Protein AF-A0A0D7A4T4-F1 (afdb_monomer_lite)

Foldseek 3Di:
DCCVQQCPVLDPQLFFAWPDWDDDVVDIDTDGDDNDPPDKDQADPPDDPVQVVSNVVSQVVSVVSVHHPPDDDSRPDIGGDD

Sequence (82 aa):
MIYKKHLRKLQGDVLPRIISVYSHIGVHNVAFELPHDVFWVTASPDMPHVLKKRAIEALQKAHDAKVVHHRLRMSRILICAD

Radius of gyration: 13.7 Å; chains: 1; bounding box: 34×28×37 Å

Secondary structure (DSSP, 8-state):
-HIIIIITTTBTTTBPPEEEEEEETTEEEEEE--S-SS-EEE--TTS-HHHHHHHHHHHHHHHHTT---TT--GGG-EEEP-

Structure (mmCIF, N/CA/C/O backbone):
data_AF-A0A0D7A4T4-F1
#
_entry.id   AF-A0A0D7A4T4-F1
#
loop_
_atom_site.group_PDB
_atom_site.id
_atom_site.type_symbol
_atom_site.label_atom_id
_atom_site.label_alt_id
_atom_site.label_comp_id
_atom_site.label_asym_id
_atom_site.label_entity_id
_atom_site.label_seq_id
_atom_site.pdbx_PDB_ins_code
_atom_site.Cartn_x
_atom_site.Cartn_y
_atom_site.Cartn_z
_atom_site.occupancy
_atom_site.B_iso_or_equiv
_atom_site.auth_seq_id
_atom_site.auth_comp_id
_atom_site.auth_asym_id
_atom_site.auth_atom_id
_atom_site.pdbx_PDB_model_num
ATOM 1 N N . MET A 1 1 ? 13.993 5.713 -11.510 1.00 50.56 1 MET A N 1
ATOM 2 C CA . MET A 1 1 ? 14.773 5.606 -10.246 1.00 50.56 1 MET A CA 1
ATOM 3 C C . MET A 1 1 ? 13.961 5.802 -8.951 1.00 50.56 1 MET A C 1
ATOM 5 O O . MET A 1 1 ? 14.521 5.573 -7.886 1.00 50.56 1 MET A O 1
ATOM 9 N N . ILE A 1 2 ? 12.660 6.132 -9.002 1.00 54.94 2 ILE A N 1
ATOM 10 C CA . ILE A 1 2 ? 11.794 6.319 -7.812 1.00 54.94 2 ILE A CA 1
ATOM 11 C C . ILE A 1 2 ? 11.519 4.993 -7.071 1.00 54.94 2 ILE A C 1
ATOM 13 O O . ILE A 1 2 ? 11.571 4.942 -5.841 1.00 54.94 2 ILE A O 1
ATOM 17 N N . TYR A 1 3 ? 11.340 3.894 -7.817 1.00 56.97 3 TYR A N 1
ATOM 18 C CA . TYR A 1 3 ? 11.021 2.563 -7.279 1.00 56.97 3 TYR A CA 1
ATOM 19 C C . TYR A 1 3 ? 12.063 2.035 -6.278 1.00 56.97 3 TYR A C 1
ATOM 21 O O . TYR A 1 3 ? 11.713 1.494 -5.234 1.00 56.97 3 TYR A O 1
ATOM 29 N N . LYS A 1 4 ? 13.358 2.226 -6.572 1.00 57.62 4 LYS A N 1
ATOM 30 C CA . LYS A 1 4 ? 14.463 1.669 -5.772 1.00 57.62 4 LYS A CA 1
ATOM 31 C C . LYS A 1 4 ? 14.660 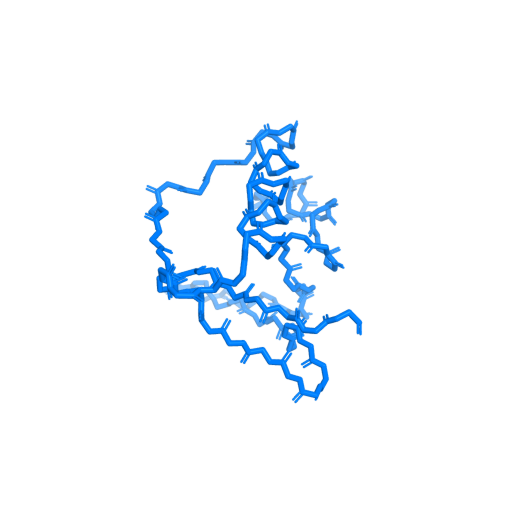2.366 -4.423 1.00 57.62 4 LYS A C 1
ATOM 33 O O . LYS A 1 4 ? 15.134 1.720 -3.493 1.00 57.62 4 LYS A O 1
ATOM 38 N N . LYS A 1 5 ? 14.345 3.663 -4.316 1.00 63.88 5 LYS A N 1
ATOM 39 C CA . LYS A 1 5 ? 14.645 4.459 -3.111 1.00 63.88 5 LYS A CA 1
ATOM 40 C C . LYS A 1 5 ? 13.457 4.592 -2.160 1.00 63.88 5 LYS A C 1
ATOM 42 O O . LYS A 1 5 ? 13.650 4.431 -0.961 1.00 63.88 5 LYS A O 1
ATOM 47 N N . HIS A 1 6 ? 12.253 4.843 -2.676 1.00 71.88 6 HIS A N 1
ATOM 48 C CA . HIS A 1 6 ? 11.100 5.163 -1.823 1.00 71.88 6 HIS A CA 1
ATOM 49 C C . HIS A 1 6 ? 10.180 3.964 -1.582 1.00 71.88 6 HIS A C 1
ATOM 51 O O . HIS A 1 6 ? 9.740 3.749 -0.459 1.00 71.88 6 HIS A O 1
ATOM 57 N N .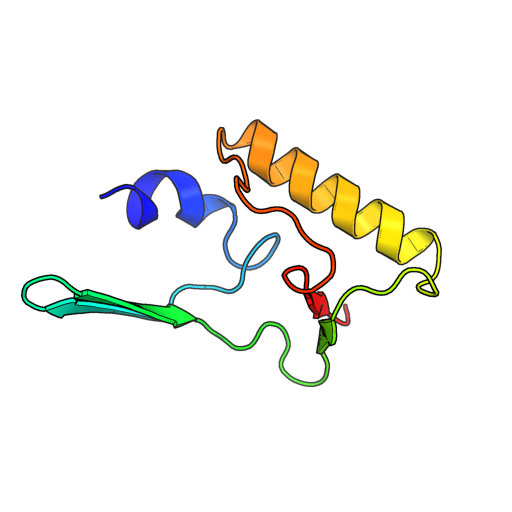 LEU A 1 7 ? 9.951 3.125 -2.599 1.00 79.12 7 LEU A N 1
ATOM 58 C CA . LEU A 1 7 ? 9.023 1.994 -2.470 1.00 79.12 7 LEU A CA 1
ATOM 59 C C . LEU A 1 7 ? 9.635 0.788 -1.756 1.00 79.12 7 LEU A C 1
ATOM 61 O O . LEU A 1 7 ? 8.903 -0.010 -1.189 1.00 79.12 7 LEU A O 1
ATOM 65 N N . ARG A 1 8 ? 10.967 0.652 -1.744 1.00 83.75 8 ARG A N 1
ATOM 66 C CA . ARG A 1 8 ? 11.648 -0.525 -1.177 1.00 83.75 8 ARG A CA 1
ATOM 67 C C . ARG A 1 8 ? 11.279 -0.791 0.286 1.00 83.75 8 ARG A C 1
ATOM 69 O O . ARG A 1 8 ? 11.155 -1.945 0.662 1.00 83.75 8 ARG A O 1
ATOM 76 N N . LYS A 1 9 ? 11.100 0.261 1.093 1.00 86.25 9 LYS A N 1
ATOM 77 C CA . LYS A 1 9 ? 10.743 0.142 2.519 1.00 86.25 9 LYS A CA 1
ATOM 78 C C . LYS A 1 9 ? 9.278 -0.228 2.759 1.00 86.25 9 LYS A C 1
ATOM 80 O O . LYS A 1 9 ? 8.936 -0.627 3.858 1.00 86.25 9 LYS A O 1
ATOM 85 N N . LEU A 1 10 ? 8.434 -0.054 1.747 1.00 88.94 10 LEU A N 1
ATOM 86 C CA . LEU A 1 10 ? 6.995 -0.277 1.824 1.00 88.94 10 LEU A CA 1
ATOM 87 C C . LEU A 1 10 ? 6.591 -1.649 1.241 1.00 88.94 10 LEU A C 1
ATOM 89 O O . LEU A 1 10 ? 5.447 -2.072 1.398 1.00 88.94 10 LEU A O 1
ATOM 93 N N . GLN A 1 11 ? 7.515 -2.337 0.559 1.00 90.06 11 GLN A N 1
ATOM 94 C CA . GLN A 1 11 ? 7.286 -3.650 -0.046 1.00 90.06 11 GLN A CA 1
ATOM 95 C C . GLN A 1 11 ? 7.142 -4.757 1.005 1.00 90.06 11 GLN A C 1
ATOM 97 O O . GLN A 1 11 ? 7.982 -4.879 1.895 1.00 90.06 11 GLN A O 1
ATOM 102 N N . GLY A 1 12 ? 6.122 -5.598 0.838 1.00 87.44 12 GLY A N 1
ATOM 103 C CA . GLY A 1 12 ? 5.768 -6.680 1.759 1.00 87.44 12 GLY A CA 1
ATOM 104 C C . GLY A 1 12 ? 4.906 -6.241 2.948 1.00 87.44 12 GLY A C 1
ATOM 105 O O . GLY A 1 12 ? 4.665 -7.053 3.828 1.00 87.44 12 GLY A O 1
ATOM 106 N N . ASP A 1 13 ? 4.471 -4.979 2.986 1.00 89.00 13 ASP A N 1
ATOM 107 C CA . ASP A 1 13 ? 3.597 -4.435 4.037 1.00 89.00 13 ASP A CA 1
ATOM 108 C C . ASP A 1 13 ? 2.498 -3.568 3.406 1.00 89.00 13 ASP A C 1
ATOM 110 O O . ASP A 1 13 ? 1.331 -3.941 3.378 1.00 89.00 13 ASP A O 1
ATOM 114 N N . VAL A 1 14 ? 2.877 -2.439 2.798 1.00 90.25 14 VAL A N 1
ATOM 115 C CA . VAL A 1 14 ? 1.924 -1.485 2.197 1.00 90.25 14 VAL A CA 1
ATOM 116 C C . VAL A 1 14 ? 1.663 -1.776 0.717 1.00 90.25 14 VAL A C 1
ATOM 118 O O . VAL A 1 14 ? 0.595 -1.461 0.194 1.00 90.25 14 VAL A O 1
ATOM 121 N N . LEU A 1 15 ? 2.637 -2.362 0.021 1.00 89.06 15 LEU A N 1
ATOM 122 C CA . LEU A 1 15 ? 2.485 -2.853 -1.347 1.00 89.06 15 LEU A CA 1
ATOM 123 C C . LEU A 1 15 ? 3.165 -4.218 -1.501 1.00 89.06 15 LEU A C 1
ATOM 125 O O . LEU A 1 15 ? 4.115 -4.503 -0.766 1.00 89.06 15 LEU A O 1
ATOM 129 N N . PRO A 1 16 ? 2.759 -5.037 -2.485 1.00 90.88 16 PRO A N 1
ATOM 130 C CA . PRO A 1 16 ? 3.461 -6.278 -2.781 1.00 90.88 16 PRO A CA 1
ATOM 131 C C . PRO A 1 16 ? 4.914 -6.023 -3.200 1.00 90.88 16 PRO A C 1
ATOM 133 O O . PRO A 1 16 ? 5.272 -4.925 -3.656 1.00 90.88 16 PRO A O 1
ATOM 136 N N . ARG A 1 17 ? 5.774 -7.035 -3.058 1.00 90.75 17 ARG A N 1
ATOM 137 C CA . ARG A 1 17 ? 7.171 -6.913 -3.491 1.00 90.75 17 ARG A CA 1
ATOM 138 C C . ARG A 1 17 ? 7.244 -6.836 -5.011 1.00 90.75 17 ARG A C 1
ATOM 140 O O . ARG A 1 17 ? 6.440 -7.431 -5.721 1.00 90.75 17 ARG A O 1
ATOM 147 N N . ILE A 1 18 ? 8.211 -6.079 -5.515 1.00 90.69 18 ILE A N 1
ATOM 148 C CA . ILE A 1 18 ? 8.466 -5.974 -6.953 1.00 90.69 18 ILE A CA 1
ATOM 149 C C . ILE A 1 18 ? 9.384 -7.130 -7.350 1.00 90.69 18 ILE A C 1
ATOM 151 O O . ILE A 1 18 ? 10.527 -7.175 -6.896 1.00 90.69 18 ILE A O 1
ATOM 155 N N . ILE A 1 19 ? 8.907 -8.012 -8.228 1.00 91.19 19 ILE A N 1
ATOM 156 C CA . ILE A 1 19 ? 9.694 -9.118 -8.791 1.00 91.19 19 ILE A CA 1
ATOM 157 C C . ILE A 1 19 ? 10.623 -8.580 -9.880 1.00 91.19 19 ILE A C 1
ATOM 159 O O . ILE A 1 19 ? 11.821 -8.859 -9.895 1.00 91.19 19 ILE A O 1
ATOM 163 N N . SER A 1 20 ? 10.081 -7.777 -10.797 1.00 88.62 20 SER A N 1
ATOM 164 C CA . SER A 1 20 ? 10.852 -7.232 -11.910 1.00 88.62 20 SER A CA 1
ATOM 165 C C . SER A 1 20 ? 10.260 -5.935 -12.452 1.00 88.62 20 SER A C 1
ATOM 167 O O . SER A 1 20 ? 9.086 -5.612 -12.264 1.00 88.62 20 SER A O 1
ATOM 169 N N . VAL A 1 21 ? 11.109 -5.162 -13.128 1.00 88.56 21 VAL A N 1
ATOM 170 C CA . VAL A 1 21 ? 10.713 -3.953 -13.853 1.00 88.56 21 VAL A CA 1
ATOM 171 C C . VAL A 1 21 ? 11.240 -4.075 -15.275 1.00 88.56 21 VAL A C 1
ATOM 173 O O . VAL A 1 21 ? 12.452 -4.039 -15.485 1.00 88.56 21 VAL A O 1
ATOM 176 N N . TYR A 1 22 ? 10.340 -4.188 -16.247 1.00 88.56 22 TYR A N 1
ATOM 177 C CA . TYR A 1 22 ? 10.676 -4.198 -17.668 1.00 88.56 22 TYR A CA 1
ATOM 178 C C . TYR A 1 22 ? 10.448 -2.806 -18.241 1.00 88.56 22 TYR A C 1
ATOM 180 O O . TYR A 1 22 ? 9.363 -2.240 -18.115 1.00 88.56 22 TYR A O 1
ATOM 188 N N . SER A 1 23 ? 11.482 -2.232 -18.848 1.00 89.62 23 SER A N 1
ATOM 189 C CA . SER A 1 23 ? 11.403 -0.909 -19.466 1.00 89.62 23 SER A CA 1
ATOM 190 C C . SER A 1 23 ? 11.623 -1.038 -20.965 1.00 89.62 23 SER A C 1
ATOM 192 O O . SER A 1 23 ? 12.668 -1.520 -21.392 1.00 89.62 23 SER A O 1
ATOM 194 N N . HIS A 1 24 ? 10.645 -0.589 -21.742 1.00 86.69 24 HIS A N 1
ATOM 195 C CA . HIS A 1 24 ? 10.731 -0.428 -23.190 1.00 86.69 24 HIS A CA 1
ATOM 196 C C . HIS A 1 24 ? 10.541 1.048 -23.545 1.00 86.69 24 HIS A C 1
ATOM 198 O O . HIS A 1 24 ? 10.220 1.871 -22.684 1.00 86.69 24 HIS A O 1
ATOM 204 N N . ILE A 1 25 ? 10.753 1.400 -24.814 1.00 89.12 25 ILE A N 1
ATOM 205 C CA . ILE A 1 25 ? 10.561 2.773 -25.289 1.00 89.12 25 ILE A CA 1
ATOM 206 C C . ILE A 1 25 ? 9.114 3.196 -24.989 1.00 89.12 25 ILE A C 1
ATOM 208 O O . ILE A 1 25 ? 8.168 2.630 -25.526 1.00 89.12 25 ILE A O 1
ATOM 212 N N . GLY A 1 26 ? 8.957 4.164 -24.084 1.00 85.06 26 GLY A N 1
ATOM 213 C CA . GLY A 1 26 ? 7.665 4.722 -23.676 1.00 85.06 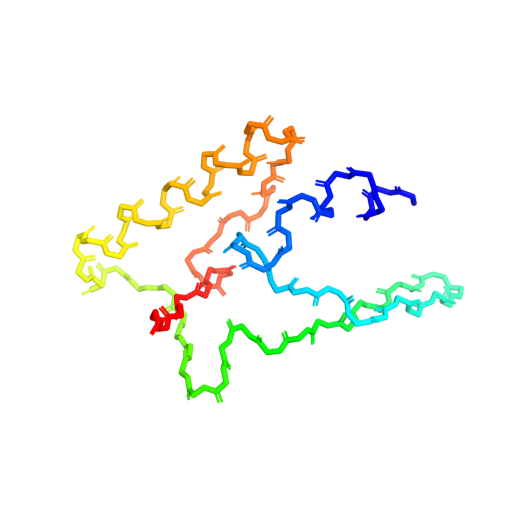26 GLY A CA 1
ATOM 214 C C . GLY A 1 26 ? 6.858 3.908 -22.656 1.00 85.06 26 GLY A C 1
ATOM 215 O O . GLY A 1 26 ? 5.804 4.380 -22.237 1.00 85.06 26 GLY A O 1
ATOM 216 N N . VAL A 1 27 ? 7.318 2.726 -22.224 1.00 84.12 27 VAL A N 1
ATOM 217 C CA . VAL A 1 27 ? 6.536 1.844 -21.336 1.00 84.12 27 VAL A CA 1
ATOM 218 C C . VAL A 1 27 ? 7.386 1.278 -20.202 1.00 84.12 27 VAL A C 1
ATOM 220 O O . VAL A 1 27 ? 8.476 0.750 -20.416 1.00 84.12 27 VAL A O 1
ATOM 223 N N . HIS A 1 28 ? 6.840 1.329 -18.987 1.00 86.56 28 HIS A N 1
ATOM 224 C CA . HIS A 1 28 ? 7.374 0.627 -17.824 1.00 86.56 28 HIS A CA 1
ATOM 225 C C . HIS A 1 28 ? 6.348 -0.386 -17.324 1.00 86.56 28 HIS A C 1
ATOM 227 O O . HIS A 1 28 ? 5.285 -0.005 -16.836 1.00 86.56 28 HIS A O 1
ATOM 233 N N . ASN A 1 29 ? 6.690 -1.667 -17.408 1.00 87.94 29 ASN A N 1
ATOM 234 C CA . ASN A 1 29 ? 5.917 -2.746 -16.814 1.00 87.94 29 ASN A CA 1
ATOM 235 C C . ASN A 1 29 ? 6.567 -3.129 -15.486 1.00 87.94 29 ASN A C 1
ATOM 237 O O . ASN A 1 29 ? 7.772 -3.373 -15.427 1.00 87.94 29 ASN A O 1
ATOM 241 N N . VAL A 1 30 ? 5.777 -3.177 -14.418 1.00 89.00 30 VAL A N 1
ATOM 242 C CA . VAL A 1 30 ? 6.241 -3.576 -13.085 1.00 89.00 30 VAL A CA 1
ATOM 243 C C . VAL A 1 30 ? 5.502 -4.847 -12.700 1.00 89.00 30 VAL A C 1
ATOM 245 O O . VAL A 1 30 ? 4.278 -4.831 -12.581 1.00 89.00 30 VAL A O 1
ATOM 248 N N . ALA A 1 31 ? 6.243 -5.938 -12.532 1.00 91.06 31 ALA A N 1
ATOM 249 C CA . ALA A 1 31 ? 5.705 -7.197 -12.043 1.00 91.06 31 ALA A CA 1
ATOM 250 C C . ALA A 1 31 ? 5.801 -7.225 -10.516 1.00 91.06 31 ALA A C 1
ATOM 252 O O . ALA A 1 31 ? 6.871 -6.992 -9.945 1.00 91.06 31 ALA A O 1
ATOM 253 N N . PHE A 1 32 ? 4.678 -7.515 -9.871 1.00 90.56 32 PHE A N 1
ATOM 254 C CA . PHE A 1 32 ? 4.555 -7.622 -8.425 1.00 90.56 32 PHE A CA 1
ATOM 255 C C . PHE A 1 32 ? 4.328 -9.077 -8.017 1.00 90.56 32 PHE A C 1
ATOM 257 O O . PHE A 1 32 ? 3.771 -9.858 -8.789 1.00 90.56 32 PHE A O 1
ATOM 264 N N . GLU A 1 33 ? 4.732 -9.423 -6.799 1.00 92.56 33 GLU A N 1
ATOM 265 C CA . GLU A 1 33 ? 4.228 -10.615 -6.119 1.00 92.56 33 GLU A CA 1
ATOM 266 C C . GLU A 1 33 ? 2.712 -10.522 -5.929 1.00 92.56 33 GLU A C 1
ATOM 268 O O . GLU A 1 33 ? 2.122 -9.433 -5.953 1.00 92.56 33 GLU A O 1
ATOM 273 N N . LEU A 1 34 ? 2.079 -11.678 -5.726 1.00 91.00 34 LEU A N 1
ATOM 274 C CA . LEU A 1 34 ? 0.689 -11.701 -5.300 1.00 91.00 34 LEU A CA 1
ATOM 275 C C . LEU A 1 34 ? 0.557 -10.965 -3.953 1.00 91.00 34 LEU A C 1
ATOM 277 O O . LEU A 1 34 ? 1.450 -11.073 -3.112 1.00 91.00 34 LEU A O 1
ATOM 281 N N . PRO A 1 35 ? -0.537 -10.217 -3.728 1.00 87.56 35 PRO A N 1
ATOM 282 C CA . PRO A 1 35 ? -0.752 -9.510 -2.466 1.00 87.56 35 PRO A CA 1
ATOM 283 C C . PRO A 1 35 ? -0.807 -10.441 -1.246 1.00 87.56 35 PRO A C 1
ATOM 285 O O . PRO A 1 35 ? -0.427 -10.033 -0.153 1.00 87.56 35 PRO A O 1
ATOM 288 N N . HIS A 1 36 ? -1.293 -11.665 -1.448 1.00 88.44 36 HIS A N 1
ATOM 289 C CA . HIS A 1 36 ? -1.300 -12.773 -0.496 1.00 88.44 36 HIS A CA 1
ATOM 290 C C . HIS A 1 36 ? -1.300 -14.081 -1.301 1.00 88.44 36 HIS A C 1
ATOM 292 O O . HIS A 1 36 ? -1.740 -14.087 -2.449 1.00 88.44 36 HIS A O 1
ATOM 298 N N . ASP A 1 37 ? -0.834 -15.185 -0.731 1.00 86.38 37 ASP A N 1
ATOM 299 C CA . ASP A 1 37 ? -0.832 -16.508 -1.378 1.00 86.38 37 ASP A CA 1
ATOM 300 C C . ASP A 1 37 ? -2.234 -17.144 -1.499 1.00 86.38 37 ASP A C 1
ATOM 302 O O . ASP A 1 37 ? -2.521 -17.822 -2.483 1.00 86.38 37 ASP A O 1
ATOM 306 N N . VAL A 1 38 ? -3.111 -16.896 -0.524 1.00 87.06 38 VAL A N 1
ATOM 307 C CA . VAL A 1 38 ? -4.452 -17.490 -0.431 1.00 87.06 38 VAL A CA 1
ATOM 308 C C . VAL A 1 38 ? -5.568 -16.512 -0.799 1.00 87.06 38 VAL A C 1
ATOM 310 O O . VAL A 1 38 ? -6.474 -16.879 -1.546 1.00 87.06 38 VAL A O 1
ATOM 313 N N . PHE A 1 39 ? -5.557 -15.286 -0.259 1.00 86.44 39 PHE A N 1
ATOM 314 C CA . PHE A 1 39 ? -6.729 -14.411 -0.343 1.00 86.44 39 PHE A CA 1
ATOM 315 C C . PHE A 1 39 ? -6.405 -12.918 -0.337 1.00 86.44 39 PHE A C 1
ATOM 317 O O . PHE A 1 39 ? -5.741 -12.397 0.561 1.00 86.44 39 PHE A O 1
ATOM 324 N N . TRP A 1 40 ? -6.981 -12.208 -1.306 1.00 90.62 40 TRP A N 1
ATOM 325 C CA . TRP A 1 40 ? -7.037 -10.753 -1.330 1.00 90.62 40 TRP A CA 1
ATOM 326 C C . TRP A 1 40 ? -8.353 -10.290 -1.953 1.00 90.62 40 TRP A C 1
ATOM 328 O O . TRP A 1 40 ? -8.831 -10.854 -2.938 1.00 90.62 40 TRP A O 1
ATOM 338 N N . VAL A 1 41 ? -8.928 -9.226 -1.399 1.00 91.38 41 VAL A N 1
ATOM 339 C CA . VAL A 1 41 ? -10.148 -8.600 -1.922 1.00 91.38 41 VAL A CA 1
ATOM 340 C C . VAL A 1 41 ? -9.978 -7.105 -2.059 1.00 91.38 41 VAL A C 1
ATOM 342 O O . VAL A 1 41 ? -9.193 -6.466 -1.363 1.00 91.38 41 VAL A O 1
ATOM 345 N N . THR A 1 42 ? -10.733 -6.525 -2.978 1.00 93.69 42 THR A N 1
ATOM 346 C CA . THR A 1 42 ? -10.800 -5.076 -3.114 1.00 93.69 42 THR A CA 1
ATOM 347 C C . THR A 1 42 ? -11.490 -4.461 -1.899 1.00 93.69 42 THR A C 1
ATOM 349 O O . THR A 1 42 ? -12.478 -5.001 -1.401 1.00 93.69 42 THR A O 1
ATOM 352 N N . ALA A 1 43 ? -10.985 -3.322 -1.423 1.00 92.62 43 ALA A N 1
ATOM 353 C CA . ALA A 1 43 ? -11.617 -2.607 -0.321 1.00 92.62 43 ALA A CA 1
ATOM 354 C C . ALA A 1 43 ? -13.068 -2.218 -0.665 1.00 92.62 43 ALA A C 1
ATOM 356 O O . ALA A 1 43 ? -13.363 -1.789 -1.784 1.00 92.62 43 ALA A O 1
ATOM 357 N N . SER A 1 44 ? -13.957 -2.340 0.322 1.00 92.38 44 SER A N 1
ATOM 358 C CA . SER A 1 44 ? -15.396 -2.090 0.196 1.00 92.38 44 SER A CA 1
ATOM 359 C C . SER A 1 44 ? -15.905 -1.255 1.377 1.00 92.38 44 SER A C 1
ATOM 361 O O . SER A 1 44 ? -15.392 -1.417 2.486 1.00 92.38 44 SER A O 1
ATOM 363 N N . PRO A 1 45 ? -16.929 -0.397 1.203 1.00 90.94 45 PRO A N 1
ATOM 364 C CA . PRO A 1 45 ? -17.585 0.295 2.313 1.00 90.94 45 PRO A CA 1
ATOM 365 C C . PRO A 1 45 ? -18.069 -0.640 3.431 1.00 90.94 45 PRO A C 1
ATOM 367 O O . PRO A 1 45 ? -18.035 -0.248 4.600 1.00 90.94 45 PRO A O 1
ATOM 370 N N . ASP A 1 46 ? -18.441 -1.874 3.088 1.00 92.12 46 ASP A N 1
ATOM 371 C CA . ASP A 1 46 ? -19.017 -2.862 4.010 1.00 92.12 46 ASP A CA 1
ATOM 372 C C . ASP A 1 46 ? -17.961 -3.634 4.817 1.00 92.12 46 ASP A C 1
ATOM 374 O O . ASP A 1 46 ? -18.287 -4.478 5.650 1.00 92.12 46 ASP A O 1
ATOM 378 N N . MET A 1 47 ? -16.673 -3.353 4.597 1.00 90.94 47 MET A N 1
ATOM 379 C CA . MET A 1 47 ? -15.597 -4.018 5.327 1.00 90.94 47 MET A CA 1
ATOM 380 C C . MET A 1 47 ? -15.628 -3.661 6.832 1.00 90.94 47 MET A C 1
ATOM 382 O O . MET A 1 47 ? -15.909 -2.507 7.193 1.00 90.94 47 MET A O 1
ATOM 386 N N . PRO A 1 48 ? -15.270 -4.602 7.726 1.00 93.19 48 PRO A N 1
ATOM 387 C CA . PRO A 1 48 ? -15.158 -4.340 9.157 1.00 93.19 48 PRO A CA 1
ATOM 388 C C . PRO A 1 48 ? -14.257 -3.141 9.478 1.00 93.19 48 PRO A C 1
ATOM 390 O O . PRO A 1 48 ? -13.235 -2.913 8.825 1.00 93.19 48 PRO A O 1
ATOM 393 N N . HIS A 1 49 ? -14.588 -2.400 10.541 1.00 93.75 49 HIS A N 1
ATOM 394 C CA . HIS A 1 49 ? -13.819 -1.224 10.969 1.00 93.75 49 HIS A CA 1
ATOM 395 C C . HIS A 1 49 ? -12.335 -1.522 11.231 1.00 93.75 49 HIS A C 1
ATOM 397 O O . HIS A 1 49 ? -11.492 -0.668 10.966 1.00 93.75 49 HIS A O 1
ATOM 403 N N . VAL A 1 50 ? -12.004 -2.738 11.677 1.00 92.19 50 VAL A N 1
ATOM 404 C CA . VAL A 1 50 ? -10.614 -3.182 11.880 1.00 92.19 50 VAL A CA 1
ATOM 405 C C . VAL A 1 50 ? -9.817 -3.115 10.576 1.00 92.19 50 VAL A C 1
ATOM 407 O O . VAL A 1 50 ? -8.726 -2.551 10.547 1.00 92.19 50 VAL A O 1
ATOM 410 N N . LEU A 1 51 ? -10.386 -3.594 9.467 1.00 91.50 51 LEU A N 1
ATOM 411 C CA . LEU A 1 51 ? -9.724 -3.540 8.163 1.00 91.50 51 LEU A CA 1
ATOM 412 C C . LEU A 1 51 ? -9.629 -2.095 7.652 1.00 91.50 51 LEU A C 1
ATOM 414 O O . LEU A 1 51 ? -8.646 -1.732 7.006 1.00 91.50 51 LEU A O 1
ATOM 418 N N . LYS A 1 52 ? -10.623 -1.243 7.960 1.00 92.62 52 LYS A N 1
ATOM 419 C CA . LYS A 1 52 ? -10.593 0.183 7.574 1.00 92.62 52 LYS A CA 1
ATOM 420 C C . LYS A 1 52 ? -9.433 0.885 8.266 1.00 92.62 52 LYS A C 1
ATOM 422 O O . LYS A 1 52 ? -8.700 1.639 7.630 1.00 92.62 52 LYS A O 1
ATOM 427 N N . LYS A 1 53 ? -9.239 0.588 9.552 1.00 94.12 53 LYS A N 1
ATOM 428 C CA . LYS A 1 53 ? -8.115 1.097 10.336 1.00 94.12 53 LYS A CA 1
ATOM 429 C C . LYS A 1 53 ? -6.779 0.659 9.733 1.00 94.12 53 LYS A C 1
ATOM 431 O O . LYS A 1 53 ? -5.940 1.519 9.492 1.00 94.12 53 LYS A O 1
ATOM 436 N N . ARG A 1 54 ? -6.621 -0.624 9.381 1.00 91.19 54 ARG A N 1
ATOM 437 C CA . ARG A 1 54 ? -5.403 -1.134 8.718 1.00 91.19 54 ARG A CA 1
ATOM 438 C C . ARG A 1 54 ? -5.112 -0.422 7.394 1.00 91.19 54 ARG A C 1
ATOM 440 O O . ARG A 1 54 ? -3.968 -0.072 7.125 1.00 91.19 54 ARG A O 1
ATOM 447 N N . ALA A 1 55 ? -6.137 -0.151 6.584 1.00 91.88 55 ALA A N 1
ATOM 448 C CA . ALA A 1 55 ? -5.965 0.602 5.341 1.00 91.88 55 ALA A CA 1
ATOM 449 C C . ALA A 1 55 ? -5.476 2.042 5.596 1.00 91.88 55 ALA A C 1
ATOM 451 O O . ALA A 1 55 ? -4.599 2.534 4.885 1.00 91.88 55 ALA A O 1
ATOM 452 N N . ILE A 1 56 ? -5.999 2.708 6.631 1.00 93.31 56 ILE A N 1
ATOM 453 C CA . ILE A 1 56 ? -5.540 4.045 7.0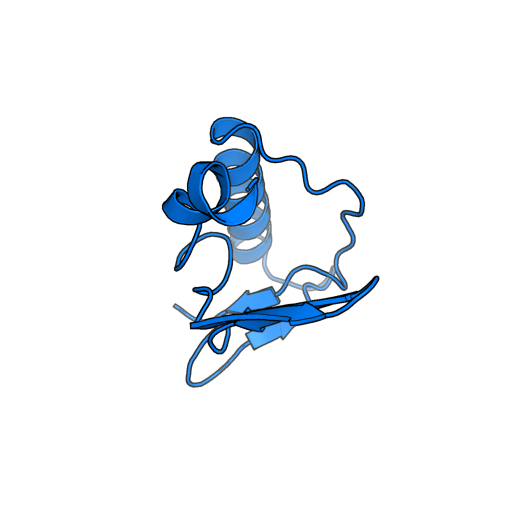43 1.00 93.31 56 ILE A CA 1
ATOM 454 C C . ILE A 1 56 ? -4.097 3.988 7.562 1.00 93.31 56 ILE A C 1
ATOM 456 O O . ILE A 1 56 ? -3.282 4.826 7.182 1.00 93.31 56 ILE A O 1
ATOM 460 N N . GLU A 1 57 ? -3.753 2.989 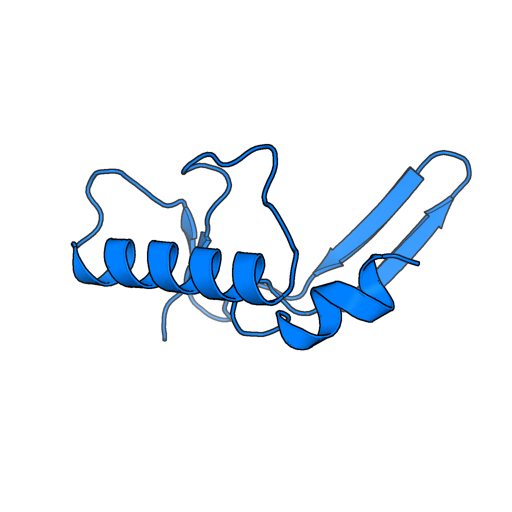8.374 1.00 94.19 57 GLU A N 1
ATOM 461 C CA . GLU A 1 57 ? -2.390 2.781 8.883 1.00 94.19 57 GLU A CA 1
ATOM 462 C C . GLU A 1 57 ? -1.389 2.540 7.740 1.00 94.19 57 GLU A C 1
ATOM 464 O O . GLU A 1 57 ? -0.302 3.117 7.738 1.00 94.19 57 GLU A O 1
ATOM 469 N N . ALA A 1 58 ? -1.764 1.764 6.720 1.00 92.38 58 ALA A N 1
ATOM 470 C CA . ALA A 1 58 ? -0.938 1.551 5.532 1.00 92.38 58 ALA A CA 1
ATOM 471 C C . ALA A 1 58 ? -0.708 2.853 4.739 1.00 92.38 58 ALA A C 1
ATOM 473 O O . ALA A 1 58 ? 0.409 3.124 4.290 1.00 92.38 58 ALA A O 1
ATOM 474 N N . LEU A 1 59 ? -1.737 3.699 4.609 1.00 93.06 59 LEU A N 1
ATOM 475 C CA . LEU A 1 59 ? -1.597 5.025 3.998 1.00 93.06 59 LEU A CA 1
ATOM 476 C C . LEU A 1 59 ? -0.702 5.946 4.830 1.00 93.06 59 LEU A C 1
ATOM 478 O O . LEU A 1 59 ? 0.113 6.671 4.260 1.00 93.06 59 LEU A O 1
ATOM 482 N N . GLN A 1 60 ? -0.801 5.885 6.158 1.00 94.25 60 GLN A N 1
ATOM 483 C CA . GLN A 1 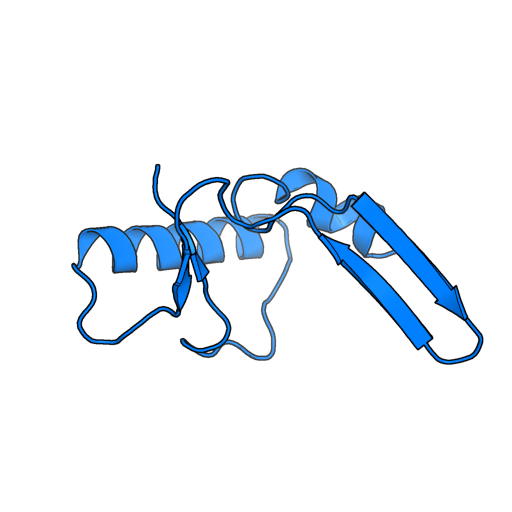60 ? 0.078 6.643 7.044 1.00 94.25 60 GLN A CA 1
ATOM 484 C C . GLN A 1 60 ? 1.543 6.231 6.847 1.00 94.25 60 GLN A C 1
ATOM 486 O O . GLN A 1 60 ? 2.383 7.092 6.593 1.00 94.25 60 GLN A O 1
ATOM 491 N N . LYS A 1 61 ? 1.838 4.924 6.822 1.00 92.06 61 LYS A N 1
ATOM 492 C CA . LYS A 1 61 ? 3.184 4.402 6.518 1.00 92.06 61 LYS A CA 1
ATOM 493 C C . LYS A 1 61 ? 3.700 4.886 5.156 1.00 92.06 61 LYS A C 1
ATOM 495 O O . LYS A 1 61 ? 4.872 5.244 5.027 1.00 92.06 61 LYS A O 1
ATOM 500 N N . ALA A 1 62 ? 2.837 4.929 4.137 1.00 91.06 62 ALA A N 1
ATOM 501 C CA . ALA A 1 62 ? 3.200 5.474 2.828 1.00 91.06 62 ALA A CA 1
ATOM 502 C C . ALA A 1 62 ? 3.565 6.967 2.912 1.00 91.06 62 ALA A C 1
ATOM 504 O O . ALA A 1 62 ? 4.606 7.380 2.390 1.00 91.06 62 ALA A O 1
ATOM 505 N N . HIS A 1 63 ? 2.754 7.766 3.610 1.00 91.69 63 HIS A N 1
ATOM 506 C CA . HIS A 1 63 ? 3.003 9.194 3.803 1.00 91.69 63 HIS A CA 1
ATOM 507 C C . HIS A 1 63 ? 4.290 9.461 4.596 1.00 91.69 63 HIS A C 1
ATOM 509 O O . HIS A 1 63 ? 5.062 10.353 4.225 1.00 91.69 63 HIS A O 1
ATOM 515 N N . ASP A 1 64 ? 4.583 8.651 5.613 1.00 91.81 64 ASP A N 1
ATOM 516 C CA . ASP A 1 64 ? 5.820 8.736 6.397 1.00 91.81 64 ASP A CA 1
ATOM 517 C C . ASP A 1 64 ? 7.055 8.457 5.523 1.00 91.81 64 ASP A C 1
ATOM 519 O O . ASP A 1 64 ? 8.085 9.127 5.639 1.00 91.81 64 ASP A O 1
ATOM 523 N N . ALA A 1 65 ? 6.922 7.552 4.549 1.00 89.19 65 ALA A N 1
ATOM 524 C CA . ALA A 1 65 ? 7.928 7.283 3.521 1.00 89.19 65 ALA A CA 1
ATOM 525 C C . ALA A 1 65 ? 7.986 8.341 2.395 1.00 89.19 65 ALA A C 1
ATOM 527 O O . ALA A 1 65 ? 8.726 8.161 1.419 1.00 89.19 65 ALA A O 1
ATOM 528 N N . LYS A 1 66 ? 7.245 9.451 2.528 1.00 89.12 66 LYS A N 1
ATOM 529 C CA . LYS A 1 66 ? 7.106 10.531 1.534 1.00 89.12 66 LYS A CA 1
ATOM 530 C C . LYS A 1 66 ? 6.506 10.059 0.204 1.00 89.12 66 LYS A C 1
ATOM 532 O O . LYS A 1 66 ? 6.807 10.615 -0.852 1.00 89.12 66 LYS A O 1
ATOM 537 N N . VAL A 1 67 ? 5.652 9.037 0.249 1.00 88.75 67 VAL A N 1
ATOM 538 C CA . VAL A 1 67 ? 4.933 8.498 -0.910 1.00 88.75 67 VAL A CA 1
ATOM 539 C C . VAL A 1 67 ? 3.454 8.836 -0.781 1.00 88.75 67 VAL A C 1
ATOM 541 O O . VAL A 1 67 ? 2.802 8.442 0.178 1.00 88.75 67 VAL A O 1
ATOM 544 N N . VAL A 1 68 ? 2.908 9.538 -1.774 1.00 88.50 68 VAL A N 1
ATOM 545 C CA . VAL A 1 68 ? 1.482 9.888 -1.824 1.00 88.50 68 VAL A CA 1
ATOM 546 C C . VAL A 1 68 ? 0.791 9.080 -2.913 1.00 88.50 68 VAL A C 1
ATOM 548 O O . VAL A 1 68 ? 1.178 9.118 -4.086 1.00 88.50 68 VAL A O 1
ATOM 551 N N . HIS A 1 69 ? -0.280 8.377 -2.546 1.00 86.12 69 HIS A N 1
ATOM 552 C CA . HIS A 1 69 ? -1.118 7.674 -3.509 1.00 86.12 69 HIS A CA 1
ATOM 553 C C . HIS A 1 69 ? -2.062 8.660 -4.230 1.00 86.12 69 HIS A C 1
ATOM 555 O O . HIS A 1 69 ? -3.241 8.782 -3.909 1.00 86.12 69 HIS A O 1
ATOM 561 N N . HIS A 1 70 ? -1.548 9.340 -5.257 1.00 85.44 70 HIS A N 1
ATOM 562 C CA . HIS A 1 70 ? -2.220 10.431 -5.988 1.00 85.44 70 HIS A CA 1
ATOM 563 C C . HIS A 1 70 ? -3.623 10.119 -6.562 1.00 85.44 70 HIS A C 1
ATOM 565 O O . HIS A 1 70 ? -4.401 11.030 -6.817 1.00 85.44 70 HIS A O 1
ATOM 571 N N . ARG A 1 71 ? -3.965 8.845 -6.793 1.00 89.38 71 ARG A N 1
ATOM 572 C CA . ARG A 1 71 ? -5.284 8.407 -7.298 1.00 89.38 71 ARG A CA 1
ATOM 573 C C . ARG A 1 71 ? -5.965 7.451 -6.324 1.00 89.38 71 ARG A C 1
ATOM 575 O O . ARG A 1 71 ? -6.324 6.338 -6.707 1.00 89.38 71 ARG A O 1
ATOM 582 N N . LEU A 1 72 ? -6.057 7.840 -5.055 1.00 88.19 72 LEU A N 1
ATOM 583 C CA . LEU A 1 72 ? -6.660 7.004 -4.019 1.00 88.19 72 LEU A CA 1
ATOM 584 C C . LEU A 1 72 ? -8.133 6.718 -4.345 1.00 88.19 72 LEU A C 1
ATOM 586 O O . LEU A 1 72 ? -8.927 7.635 -4.543 1.00 88.19 72 LEU A O 1
ATOM 590 N N . ARG A 1 73 ? -8.480 5.433 -4.430 1.00 91.31 73 ARG A N 1
ATOM 591 C CA . ARG A 1 73 ? -9.848 4.922 -4.593 1.00 91.31 73 ARG A CA 1
ATOM 592 C C . ARG A 1 73 ? -9.930 3.575 -3.888 1.00 91.31 73 ARG A C 1
ATOM 594 O O . ARG A 1 73 ? -8.951 2.835 -3.922 1.00 91.31 73 ARG A O 1
ATOM 601 N N . MET A 1 74 ? -11.088 3.225 -3.326 1.00 88.44 74 MET A N 1
ATOM 602 C CA . MET A 1 74 ? -11.284 1.910 -2.690 1.00 88.44 74 MET A CA 1
ATOM 603 C C . MET A 1 74 ? -10.976 0.762 -3.662 1.00 88.44 74 MET A C 1
ATOM 605 O O . MET A 1 74 ? -10.290 -0.185 -3.302 1.00 88.44 74 MET A O 1
ATOM 609 N N . SER A 1 75 ? -11.332 0.930 -4.942 1.00 90.31 75 SER A N 1
ATOM 610 C CA . SER A 1 75 ? -11.038 -0.031 -6.014 1.00 90.31 75 SER A CA 1
ATOM 611 C C . SER A 1 75 ? -9.545 -0.245 -6.313 1.00 90.31 75 SER A C 1
ATOM 613 O O . SER A 1 75 ? -9.197 -1.050 -7.171 1.00 90.31 75 SER A O 1
ATOM 615 N N . ARG A 1 76 ? -8.658 0.533 -5.684 1.00 90.94 76 ARG A N 1
ATOM 616 C CA . ARG A 1 76 ? -7.195 0.475 -5.833 1.00 90.94 76 ARG A CA 1
ATOM 617 C C . ARG A 1 76 ? -6.496 0.073 -4.535 1.00 90.94 76 ARG A C 1
ATOM 619 O O . ARG A 1 76 ? -5.276 0.157 -4.457 1.00 90.94 76 ARG A O 1
ATOM 626 N N . ILE A 1 77 ? -7.263 -0.337 -3.530 1.00 92.25 77 ILE A N 1
ATOM 627 C CA . ILE A 1 77 ? -6.762 -0.865 -2.268 1.00 92.25 77 ILE A CA 1
ATOM 628 C C . ILE A 1 77 ? -7.126 -2.343 -2.235 1.00 92.25 77 ILE A C 1
ATOM 630 O O . ILE A 1 77 ? -8.286 -2.709 -2.440 1.00 92.25 77 ILE A O 1
ATOM 634 N N . LEU A 1 78 ? -6.125 -3.178 -1.985 1.00 92.75 78 LEU A N 1
ATOM 635 C CA . LEU A 1 78 ? -6.307 -4.602 -1.757 1.00 92.75 78 LEU A CA 1
ATOM 636 C C . LEU A 1 78 ? -6.157 -4.864 -0.266 1.00 92.75 78 LEU A C 1
ATOM 638 O O . LEU A 1 78 ? -5.225 -4.373 0.368 1.00 92.75 78 LEU A O 1
ATOM 642 N N . ILE A 1 79 ? -7.112 -5.600 0.279 1.00 91.38 79 ILE A N 1
ATOM 643 C CA . ILE A 1 79 ? -7.108 -6.082 1.648 1.00 91.38 79 ILE A CA 1
ATOM 644 C C . ILE A 1 79 ? -6.740 -7.555 1.584 1.00 91.38 79 ILE A C 1
ATOM 646 O O . ILE A 1 79 ? -7.441 -8.347 0.953 1.00 91.38 79 ILE A O 1
ATOM 650 N N . CYS A 1 80 ? -5.624 -7.891 2.211 1.00 88.94 80 CYS A N 1
ATOM 651 C CA . CYS A 1 80 ? -5.120 -9.250 2.300 1.00 88.94 80 CYS A CA 1
ATOM 652 C C . CYS A 1 80 ? -5.540 -9.889 3.626 1.00 88.94 80 CYS A C 1
ATOM 654 O O . CYS A 1 80 ? -5.849 -9.180 4.591 1.00 88.94 80 CYS A O 1
ATOM 656 N N . ALA A 1 81 ? -5.534 -11.220 3.661 1.00 80.56 81 ALA A N 1
ATOM 657 C CA . ALA A 1 81 ? -5.482 -11.944 4.927 1.00 80.56 81 ALA A CA 1
ATOM 658 C C . ALA A 1 81 ? -4.163 -11.629 5.676 1.00 80.56 81 ALA A C 1
ATOM 660 O O . ALA A 1 81 ? -3.252 -11.033 5.097 1.00 80.56 81 ALA A O 1
ATOM 661 N N . ASP A 1 82 ? -4.125 -11.933 6.976 1.00 66.06 82 ASP A N 1
ATOM 662 C CA . ASP A 1 82 ? -2.878 -11.971 7.759 1.00 66.06 82 ASP A CA 1
ATOM 663 C C . ASP A 1 82 ? -2.251 -13.364 7.689 1.00 66.06 82 ASP A C 1
ATOM 665 O O . ASP A 1 82 ? -3.037 -14.343 7.645 1.00 66.06 82 ASP A O 1
#

pLDDT: mean 87.25, std 8.93, range [50.56, 94.25]

Organism: NCBI:txid1128425